Protein AF-A0A1C6CNG0-F1 (afdb_monomer)

Foldseek 3Di:
DDAAAEFAPVVDDLDLVRSLVRLLVRCVVVVNNVLNVVLVVQLVVDDDSVSNVVSSVVRHPYDHPVPPDDDDPPPPDD

Sequence (78 aa):
MPKKPKCPLIGQNGNIFNLMGIASKTLKRNGMSNDAKEMCDRITSSASYDEALSIIDEYVEITSADDEETEDFGMEMM

Nearest PDB structures (foldseek):
  2w4b-assembly1_A  TM=3.723E-01  e=9.694E+00  Human herpesvirus 4 strain B95-8

Radius of gyration: 13.7 Å; Cα contacts (8 Å, |Δi|>4): 83; chains: 1; bounding box: 50×18×30 Å

Secondary structure (DSSP, 8-state):
-PPPPEEEEETS---HHHHHHHHHHHHHHTT-HHHHHHHHHHHHT-SSHHHHHHHHHHHSEEEETT------------

Solvent-accessible surface area (backbone atoms only — not comparable to full-atom values): 4780 Å² total; per-residue (Å²): 127,89,78,55,54,76,29,61,52,46,92,51,71,83,51,64,69,55,46,50,52,51,46,33,49,45,30,44,76,70,71,35,51,66,60,30,47,52,49,51,57,51,43,75,68,44,94,45,71,67,57,31,49,53,55,49,56,74,63,30,36,80,34,40,64,83,63,79,73,86,88,85,83,81,74,85,74,131

pLDDT: mean 87.47, std 17.1, range [42.34, 98.25]

Structure (mmCIF, N/CA/C/O backbone):
data_AF-A0A1C6CNG0-F1
#
_entry.id   AF-A0A1C6CNG0-F1
#
loop_
_atom_site.group_PDB
_atom_site.id
_atom_site.type_symbol
_atom_site.label_atom_id
_atom_site.label_alt_id
_atom_site.label_comp_id
_atom_site.label_asym_id
_atom_site.label_entity_id
_atom_site.label_seq_id
_atom_site.pdbx_PDB_ins_code
_atom_site.Cartn_x
_atom_site.Cartn_y
_atom_site.Cartn_z
_atom_site.occupancy
_atom_site.B_iso_or_equiv
_atom_site.auth_seq_id
_atom_site.auth_comp_id
_atom_site.auth_asym_id
_atom_site.auth_a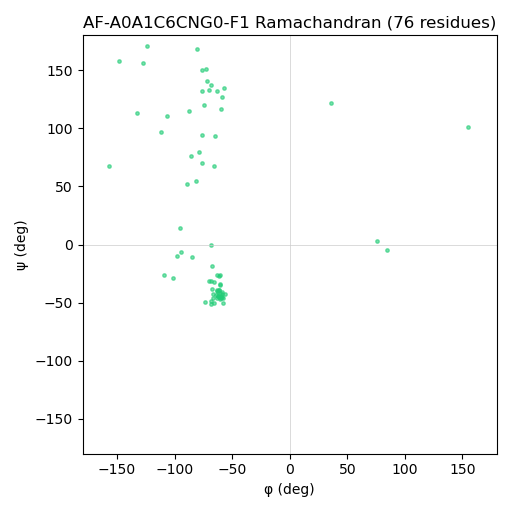tom_id
_atom_site.pdbx_PDB_model_num
ATOM 1 N N . MET A 1 1 ? -5.220 -8.201 17.906 1.00 54.66 1 MET A N 1
ATOM 2 C CA . MET A 1 1 ? -4.326 -7.486 16.970 1.00 54.66 1 MET A CA 1
ATOM 3 C C . MET A 1 1 ? -5.183 -6.516 16.175 1.00 54.66 1 MET A C 1
ATOM 5 O O . MET A 1 1 ? -6.306 -6.906 15.861 1.00 54.66 1 MET A O 1
ATOM 9 N N . PRO A 1 2 ? -4.739 -5.277 15.914 1.00 64.19 2 PRO A N 1
ATOM 10 C CA . PRO A 1 2 ? -5.456 -4.401 14.990 1.00 64.19 2 PRO A CA 1
ATOM 11 C C . PRO A 1 2 ? -5.571 -5.100 13.627 1.00 64.19 2 PRO A C 1
ATOM 13 O O . PRO A 1 2 ? -4.616 -5.733 13.175 1.00 64.19 2 PRO A O 1
ATOM 16 N N . LYS A 1 3 ? -6.762 -5.070 13.022 1.00 85.44 3 LYS A N 1
ATOM 17 C CA . LYS A 1 3 ? -7.005 -5.664 11.700 1.00 85.44 3 LYS A CA 1
ATOM 18 C C . LYS A 1 3 ? -6.427 -4.743 10.628 1.00 85.44 3 LYS A C 1
ATOM 20 O O . LYS A 1 3 ? -6.691 -3.543 10.660 1.00 85.44 3 LYS A O 1
ATOM 25 N N . LYS A 1 4 ? -5.670 -5.306 9.683 1.00 93.81 4 LYS A N 1
ATOM 26 C CA . LYS A 1 4 ? -5.239 -4.586 8.479 1.00 93.81 4 LYS A CA 1
ATOM 27 C C . LYS A 1 4 ? -6.468 -4.315 7.603 1.00 93.81 4 LYS A C 1
ATOM 29 O O . LYS A 1 4 ? -7.310 -5.204 7.477 1.00 93.81 4 LYS A O 1
ATOM 34 N N . PRO A 1 5 ? -6.614 -3.121 7.012 1.00 95.38 5 PRO A N 1
ATOM 35 C CA . PRO A 1 5 ? -7.717 -2.866 6.101 1.00 95.38 5 PRO A CA 1
ATOM 36 C C . PRO A 1 5 ? -7.501 -3.613 4.780 1.00 95.38 5 PRO A C 1
ATOM 38 O O . PRO A 1 5 ? -6.383 -3.657 4.263 1.00 95.38 5 PRO A O 1
ATOM 41 N N . LYS A 1 6 ? -8.585 -4.156 4.217 1.00 95.25 6 LYS A N 1
ATOM 42 C CA . LYS A 1 6 ? -8.577 -4.786 2.891 1.00 95.25 6 LYS A CA 1
ATOM 43 C C . LYS A 1 6 ? -8.227 -3.758 1.815 1.00 95.25 6 LYS A C 1
ATOM 45 O O . LYS A 1 6 ? -8.791 -2.659 1.780 1.00 95.25 6 LYS A O 1
ATOM 50 N N . CYS A 1 7 ? -7.302 -4.108 0.933 1.00 96.06 7 CYS A N 1
ATOM 51 C CA . CYS A 1 7 ? -6.811 -3.245 -0.126 1.00 96.06 7 CYS A CA 1
ATOM 52 C C . CYS A 1 7 ? -6.787 -3.998 -1.465 1.00 96.06 7 CYS A C 1
ATOM 54 O O . CYS A 1 7 ? -5.975 -4.912 -1.633 1.00 96.06 7 CYS A O 1
ATOM 56 N N . PRO A 1 8 ? -7.635 -3.603 -2.434 1.00 94.31 8 PRO A N 1
ATOM 57 C CA . PRO A 1 8 ? -7.724 -4.281 -3.719 1.00 94.31 8 PRO A CA 1
ATOM 58 C C . PRO A 1 8 ? -6.534 -3.902 -4.606 1.00 94.31 8 PRO A C 1
ATOM 60 O O . PRO A 1 8 ? -6.558 -2.875 -5.289 1.00 94.31 8 PRO A O 1
ATOM 63 N N . LEU A 1 9 ? -5.478 -4.717 -4.580 1.00 94.75 9 LEU A N 1
ATOM 64 C CA . LEU A 1 9 ? -4.271 -4.516 -5.392 1.00 94.75 9 LEU A CA 1
ATOM 65 C C . LEU A 1 9 ? -4.130 -5.553 -6.509 1.00 94.75 9 LEU A C 1
ATOM 67 O O . LEU A 1 9 ? -3.526 -5.246 -7.538 1.00 94.75 9 LEU A O 1
ATOM 71 N N . ILE A 1 10 ? -4.697 -6.755 -6.356 1.00 93.44 10 ILE A N 1
ATOM 72 C CA . ILE A 1 10 ? -4.674 -7.763 -7.423 1.00 93.44 10 ILE A CA 1
ATOM 73 C C . ILE A 1 10 ? -5.595 -7.285 -8.557 1.00 93.44 10 ILE A C 1
ATOM 75 O O . ILE A 1 10 ? -6.701 -6.802 -8.317 1.00 93.44 10 ILE A O 1
ATOM 79 N N . GLY A 1 11 ? -5.099 -7.353 -9.796 1.00 90.75 11 GLY A N 1
ATOM 80 C CA . GLY A 1 11 ? -5.782 -6.828 -10.985 1.00 90.75 11 GLY A CA 1
ATOM 81 C C . GLY A 1 11 ? -5.560 -5.331 -11.248 1.00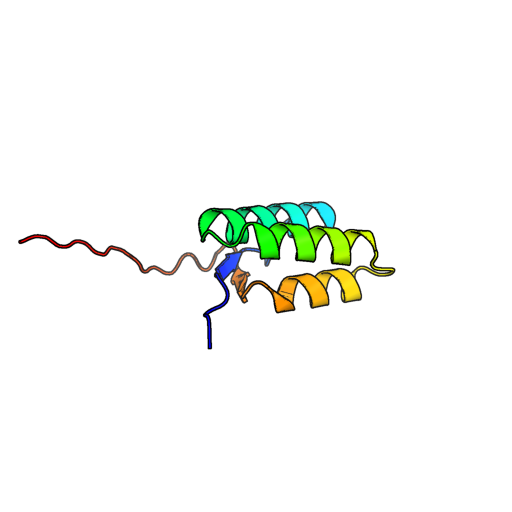 90.75 11 GLY A C 1
ATOM 82 O O . GLY A 1 11 ? -5.975 -4.828 -12.291 1.00 90.75 11 GLY A O 1
ATOM 83 N N . GLN A 1 12 ? -4.871 -4.612 -10.354 1.00 93.12 12 GLN A N 1
ATOM 84 C CA . GLN A 1 12 ? -4.509 -3.208 -10.566 1.00 93.12 12 GLN A CA 1
ATOM 85 C C . GLN A 1 12 ? -3.276 -3.060 -11.464 1.00 93.12 12 GLN A C 1
ATOM 87 O O . GLN A 1 12 ? -2.526 -4.004 -11.716 1.00 93.12 12 GLN A O 1
ATOM 92 N N . ASN A 1 13 ? -3.017 -1.830 -11.916 1.00 92.00 13 ASN A N 1
ATOM 93 C CA . ASN A 1 13 ? -1.746 -1.500 -12.554 1.00 92.00 13 ASN A CA 1
ATOM 94 C C . ASN A 1 13 ? -0.594 -1.762 -11.566 1.00 92.00 13 ASN A C 1
ATOM 96 O O . ASN A 1 13 ? -0.498 -1.094 -10.534 1.00 92.00 13 ASN A O 1
ATOM 100 N N . GLY A 1 14 ? 0.277 -2.711 -11.921 1.00 90.25 14 GLY A N 1
ATOM 101 C CA . GLY A 1 14 ? 1.377 -3.192 -11.087 1.00 90.25 14 GLY A CA 1
ATOM 102 C C . GLY A 1 14 ? 2.507 -2.189 -10.849 1.00 90.25 14 GLY A C 1
ATOM 103 O O . GLY A 1 14 ? 3.454 -2.523 -10.149 1.00 90.25 14 GLY A O 1
ATOM 104 N N . ASN A 1 15 ? 2.449 -0.969 -11.391 1.00 95.50 15 ASN A N 1
ATOM 105 C CA . ASN A 1 15 ? 3.398 0.084 -11.037 1.00 95.50 15 ASN A CA 1
ATOM 106 C C . ASN A 1 15 ? 3.348 0.381 -9.526 1.00 95.50 15 ASN A C 1
ATOM 108 O O . ASN A 1 15 ? 2.289 0.694 -8.984 1.00 95.50 15 ASN A O 1
ATOM 112 N N . ILE A 1 16 ? 4.499 0.351 -8.851 1.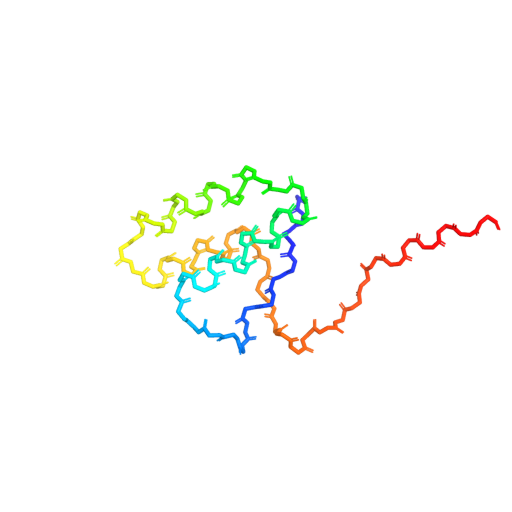00 95.75 16 ILE A N 1
ATOM 113 C CA . ILE A 1 16 ? 4.549 0.476 -7.390 1.00 95.75 16 ILE A CA 1
ATOM 114 C C . ILE A 1 16 ? 3.977 1.793 -6.858 1.00 95.75 16 ILE A C 1
ATOM 116 O O . ILE A 1 16 ? 3.334 1.800 -5.813 1.00 95.75 16 ILE A O 1
ATOM 120 N N . PHE A 1 17 ? 4.126 2.903 -7.586 1.00 95.12 17 PHE A N 1
ATOM 121 C CA . PHE A 1 17 ? 3.562 4.187 -7.171 1.00 95.12 17 PHE A CA 1
ATOM 122 C C . PHE A 1 17 ? 2.036 4.197 -7.282 1.00 95.12 17 PHE A C 1
ATOM 124 O O . PHE A 1 17 ? 1.364 4.834 -6.468 1.00 95.12 17 PHE A O 1
ATOM 131 N N . ASN A 1 18 ? 1.481 3.458 -8.249 1.00 96.31 18 ASN A N 1
ATOM 132 C CA . ASN A 1 18 ? 0.042 3.238 -8.333 1.00 96.31 18 ASN A CA 1
ATOM 133 C C . ASN A 1 18 ? -0.454 2.417 -7.131 1.00 96.31 18 ASN A C 1
ATOM 135 O O . ASN A 1 18 ? -1.375 2.853 -6.440 1.00 96.31 18 ASN A O 1
ATOM 139 N N . LEU A 1 19 ? 0.199 1.288 -6.832 1.00 97.00 19 LEU A N 1
ATOM 140 C CA . LEU A 1 19 ? -0.158 0.422 -5.699 1.00 97.00 19 LEU A CA 1
ATOM 141 C C . LEU A 1 19 ? -0.030 1.153 -4.353 1.00 97.00 19 LEU A C 1
ATOM 143 O O . LEU A 1 19 ? -0.962 1.139 -3.550 1.00 97.00 19 LEU A O 1
ATOM 147 N N . MET A 1 20 ? 1.065 1.891 -4.153 1.00 97.44 20 MET A N 1
ATOM 148 C CA . MET A 1 20 ? 1.273 2.772 -3.000 1.00 97.44 20 MET A CA 1
ATOM 149 C C . MET A 1 20 ? 0.145 3.803 -2.869 1.00 97.44 20 MET A C 1
ATOM 151 O O . MET A 1 20 ? -0.355 4.049 -1.771 1.00 97.44 20 MET A O 1
ATOM 155 N N . GLY A 1 21 ? -0.289 4.404 -3.981 1.00 97.25 21 GLY A N 1
ATOM 156 C CA . GLY A 1 21 ? -1.393 5.361 -3.993 1.00 97.25 21 GLY A CA 1
ATOM 157 C C . GLY A 1 21 ? -2.726 4.746 -3.556 1.00 97.25 21 GLY A C 1
ATOM 158 O O . GLY A 1 21 ? -3.481 5.389 -2.820 1.00 97.25 21 GLY A O 1
ATOM 159 N N . ILE A 1 22 ? -3.012 3.512 -3.976 1.00 97.38 22 ILE A N 1
ATOM 160 C CA . ILE A 1 22 ? -4.218 2.771 -3.581 1.00 97.38 22 ILE A CA 1
ATOM 161 C C . ILE A 1 22 ? -4.148 2.405 -2.092 1.00 97.38 22 ILE A C 1
ATOM 163 O O . ILE A 1 22 ? -5.052 2.776 -1.341 1.00 97.38 22 ILE A O 1
ATOM 167 N N . ALA A 1 23 ? -3.046 1.804 -1.638 1.00 97.56 23 ALA A N 1
ATOM 168 C CA . ALA A 1 23 ? -2.841 1.440 -0.235 1.00 97.56 23 ALA A CA 1
ATOM 169 C C . ALA A 1 23 ? -2.903 2.659 0.703 1.00 97.56 23 ALA A C 1
ATOM 171 O O . ALA A 1 23 ? -3.598 2.632 1.721 1.00 97.56 23 ALA A O 1
ATOM 172 N N . SER A 1 24 ? -2.284 3.785 0.323 1.00 98.00 24 SER A N 1
ATOM 173 C CA . SER A 1 24 ? -2.330 5.031 1.102 1.00 98.00 24 SER A CA 1
ATOM 174 C C . SER A 1 24 ? -3.761 5.559 1.243 1.00 98.00 24 SER A C 1
ATOM 176 O O . SER A 1 24 ? -4.153 6.025 2.315 1.00 98.00 24 SER A O 1
ATOM 178 N N . LYS A 1 25 ? -4.575 5.468 0.181 1.00 97.81 25 LYS A N 1
ATOM 179 C CA . LYS A 1 25 ? -5.999 5.837 0.233 1.00 97.81 25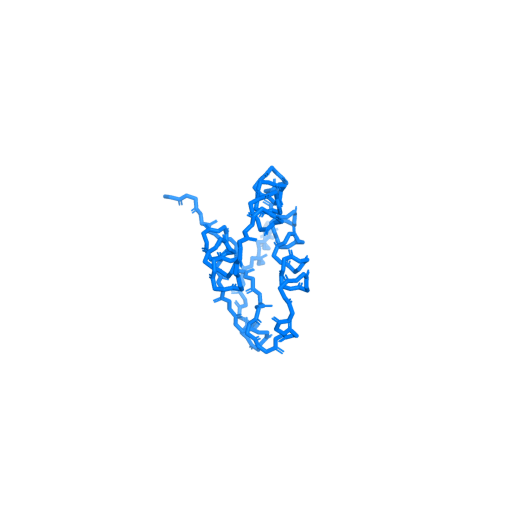 L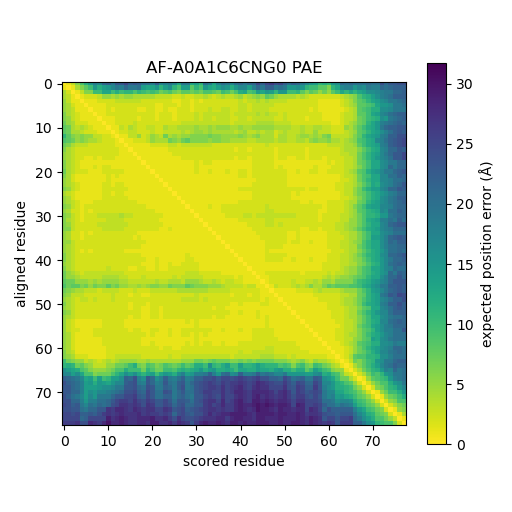YS A CA 1
ATOM 180 C C . LYS A 1 25 ? -6.793 4.887 1.131 1.00 97.81 25 LYS A C 1
ATOM 182 O O . LYS A 1 25 ? -7.611 5.375 1.909 1.00 97.81 25 LYS A O 1
ATOM 187 N N . THR A 1 26 ? -6.552 3.578 1.052 1.00 97.25 26 THR A N 1
ATOM 188 C CA . THR A 1 26 ? -7.190 2.578 1.924 1.00 97.25 26 THR A CA 1
ATOM 189 C C . THR A 1 26 ? -6.908 2.870 3.396 1.00 97.25 26 THR A C 1
ATOM 191 O O . THR A 1 26 ? -7.846 2.980 4.183 1.00 97.25 26 THR A O 1
ATOM 194 N N . LEU A 1 27 ? -5.645 3.090 3.764 1.00 97.12 27 LEU A N 1
ATOM 195 C CA . LEU A 1 27 ? -5.253 3.411 5.140 1.00 97.12 27 LEU A CA 1
ATOM 196 C C . LEU A 1 27 ? -5.912 4.708 5.631 1.00 97.12 27 LEU A C 1
ATOM 198 O O . LEU A 1 27 ? -6.530 4.732 6.695 1.00 97.12 27 LEU A O 1
ATOM 202 N N . LYS A 1 28 ? -5.880 5.776 4.823 1.00 96.75 28 LYS A N 1
ATOM 203 C CA . LYS A 1 28 ? -6.504 7.065 5.176 1.00 96.75 28 LYS A CA 1
ATOM 204 C C . LYS A 1 28 ? -8.017 6.959 5.381 1.00 96.75 28 LYS A C 1
ATOM 206 O O . LYS A 1 28 ? -8.535 7.575 6.308 1.00 96.75 28 LYS A O 1
ATOM 211 N N . ARG A 1 29 ? -8.720 6.165 4.563 1.00 96.25 29 ARG A N 1
ATOM 212 C CA . ARG A 1 29 ? -10.167 5.906 4.720 1.00 96.25 29 ARG A CA 1
ATOM 213 C C . ARG A 1 29 ? -10.505 5.188 6.028 1.00 96.25 29 ARG A C 1
ATOM 215 O O . ARG A 1 29 ? -11.598 5.379 6.539 1.00 96.25 29 ARG A O 1
ATOM 222 N N . ASN A 1 30 ? -9.560 4.429 6.578 1.00 95.31 30 ASN A N 1
ATOM 223 C CA . ASN A 1 30 ? -9.691 3.724 7.854 1.00 95.31 30 ASN A CA 1
ATOM 224 C C . ASN A 1 30 ? -9.111 4.518 9.043 1.00 95.31 30 ASN A C 1
ATOM 226 O O . ASN A 1 30 ? -8.872 3.961 10.108 1.00 95.31 30 ASN A O 1
ATOM 230 N N . GLY A 1 31 ? -8.833 5.818 8.876 1.00 96.06 31 GLY A N 1
ATOM 231 C CA . GLY A 1 31 ? -8.265 6.662 9.936 1.00 96.06 31 GLY A CA 1
ATOM 232 C C . GLY A 1 31 ? -6.769 6.441 10.204 1.00 96.06 31 GLY A C 1
ATOM 233 O O . GLY A 1 31 ? -6.191 7.115 11.053 1.00 96.06 31 GLY A O 1
ATOM 234 N N . MET A 1 32 ? -6.101 5.572 9.442 1.00 97.06 32 MET A N 1
ATOM 235 C CA . MET A 1 32 ? -4.696 5.183 9.621 1.00 97.06 32 MET A CA 1
ATOM 236 C C . MET A 1 32 ? -3.752 6.121 8.847 1.00 97.06 32 MET A C 1
ATOM 238 O O . MET A 1 32 ? -2.929 5.701 8.036 1.00 97.06 32 MET A O 1
ATOM 242 N N . SER A 1 33 ? -3.8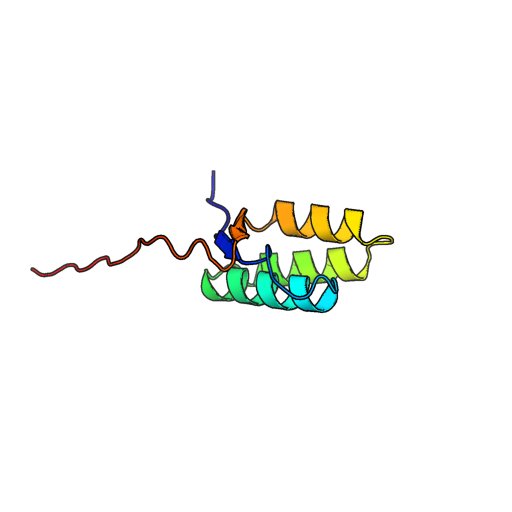97 7.436 9.044 1.00 96.88 33 SER A N 1
ATOM 243 C CA . SER A 1 33 ? -3.136 8.440 8.275 1.00 96.88 33 SER A CA 1
ATOM 244 C C . SER A 1 33 ? -1.636 8.443 8.584 1.00 96.88 33 SER A C 1
ATOM 246 O O . SER A 1 33 ? -0.840 8.747 7.695 1.00 96.88 33 SER A O 1
ATOM 248 N N . ASN A 1 34 ? -1.251 8.102 9.819 1.00 97.75 34 ASN A N 1
ATOM 249 C CA . ASN A 1 34 ? 0.155 7.987 10.218 1.00 97.75 34 ASN A CA 1
ATOM 250 C C . ASN A 1 34 ? 0.816 6.792 9.523 1.00 97.75 34 ASN A C 1
ATOM 252 O O . ASN A 1 34 ? 1.834 6.969 8.864 1.00 97.75 34 ASN A O 1
ATOM 256 N N . ASP A 1 35 ? 0.169 5.629 9.564 1.00 97.69 35 ASP A N 1
ATOM 257 C CA . ASP A 1 35 ? 0.608 4.409 8.883 1.00 97.69 35 ASP A CA 1
ATOM 258 C C . ASP A 1 35 ? 0.725 4.633 7.371 1.00 97.69 35 ASP A C 1
ATOM 260 O O . ASP A 1 35 ? 1.708 4.246 6.747 1.00 97.69 35 ASP A O 1
ATOM 264 N N . ALA A 1 36 ? -0.232 5.356 6.778 1.00 97.88 36 ALA A N 1
ATOM 265 C CA . ALA A 1 36 ? -0.172 5.731 5.368 1.00 97.88 36 ALA A CA 1
ATOM 266 C C . ALA A 1 36 ? 1.052 6.595 5.033 1.00 97.88 36 ALA A C 1
ATOM 268 O O . ALA A 1 36 ? 1.570 6.500 3.921 1.00 97.88 36 ALA A O 1
ATOM 269 N N . LYS A 1 37 ? 1.482 7.467 5.952 1.00 98.06 37 LYS A N 1
ATOM 270 C CA . LYS A 1 37 ? 2.676 8.299 5.776 1.00 98.06 37 LYS A CA 1
ATOM 271 C C . LYS A 1 37 ? 3.942 7.456 5.915 1.00 98.06 37 LYS A C 1
ATOM 273 O O . LYS A 1 37 ? 4.781 7.495 5.023 1.00 98.06 37 LYS A O 1
ATOM 278 N N . GLU A 1 38 ? 4.037 6.668 6.980 1.00 98.25 38 GLU A N 1
ATOM 279 C CA . GLU A 1 38 ? 5.182 5.794 7.245 1.00 98.25 38 GLU A CA 1
ATOM 280 C C . GLU A 1 38 ? 5.410 4.790 6.107 1.00 98.25 38 GLU A C 1
ATOM 282 O O . GLU A 1 38 ? 6.528 4.655 5.614 1.00 98.25 38 GLU A O 1
ATOM 287 N N . MET A 1 39 ? 4.341 4.152 5.621 1.00 98.12 39 MET A N 1
ATOM 288 C CA . MET A 1 39 ? 4.389 3.243 4.478 1.00 98.12 39 MET A CA 1
ATOM 289 C C . MET A 1 39 ? 4.946 3.939 3.227 1.00 98.12 39 MET A C 1
ATOM 291 O O . MET A 1 39 ? 5.823 3.393 2.560 1.00 98.12 39 MET A O 1
ATOM 295 N N . CYS A 1 40 ? 4.478 5.153 2.910 1.00 97.75 40 CYS A N 1
ATOM 296 C CA . CYS A 1 40 ? 5.003 5.925 1.779 1.00 97.75 40 CYS A CA 1
ATOM 297 C C . CYS A 1 40 ? 6.492 6.267 1.955 1.00 97.75 40 CYS A C 1
ATOM 299 O O . CYS A 1 40 ? 7.272 6.117 1.012 1.00 97.75 40 CYS A O 1
ATOM 301 N N . ASP A 1 41 ? 6.901 6.694 3.150 1.00 98.12 41 ASP A N 1
ATOM 302 C CA . ASP A 1 41 ? 8.295 7.041 3.448 1.00 98.12 41 ASP A CA 1
ATOM 303 C C . ASP A 1 41 ? 9.214 5.808 3.293 1.00 98.12 41 ASP A C 1
ATOM 305 O O . ASP A 1 41 ? 10.283 5.888 2.680 1.00 98.12 41 ASP A O 1
ATOM 309 N N . ARG A 1 42 ? 8.759 4.632 3.748 1.00 98.06 42 ARG A N 1
ATOM 310 C CA . ARG A 1 42 ? 9.471 3.354 3.579 1.00 98.06 42 ARG A CA 1
ATOM 311 C C . ARG A 1 42 ? 9.552 2.916 2.116 1.00 98.06 42 ARG A C 1
ATOM 313 O O . ARG A 1 42 ? 10.635 2.564 1.660 1.00 98.06 42 ARG A O 1
ATOM 320 N N . ILE A 1 43 ? 8.452 2.978 1.360 1.00 97.31 43 ILE A N 1
ATOM 321 C CA . ILE A 1 43 ? 8.430 2.600 -0.067 1.00 97.31 43 ILE A CA 1
ATOM 322 C C . ILE A 1 43 ? 9.347 3.508 -0.888 1.00 97.31 43 ILE A C 1
ATOM 324 O O . ILE A 1 43 ? 10.112 3.022 -1.716 1.00 97.31 43 ILE A O 1
ATOM 328 N N . THR A 1 44 ? 9.315 4.821 -0.656 1.00 94.62 44 THR A N 1
ATOM 329 C CA . THR A 1 44 ? 10.183 5.765 -1.386 1.00 94.62 44 THR A CA 1
ATOM 330 C C . THR A 1 44 ? 11.668 5.604 -1.057 1.00 94.62 44 THR A C 1
ATOM 332 O O . THR A 1 44 ? 12.509 6.025 -1.848 1.00 94.62 44 THR A O 1
ATOM 335 N N . SER A 1 45 ? 11.981 4.959 0.069 1.00 96.06 45 SER A N 1
ATOM 336 C CA . SER A 1 45 ? 13.343 4.596 0.475 1.00 96.06 45 SER A CA 1
ATOM 337 C C . SER A 1 45 ? 13.747 3.170 0.068 1.00 96.06 45 SER A C 1
ATOM 339 O O . SER A 1 45 ? 14.902 2.798 0.267 1.00 96.06 45 SER A O 1
ATOM 341 N N . SER A 1 46 ? 12.824 2.370 -0.479 1.00 94.31 46 SER A N 1
ATOM 342 C CA . SER A 1 46 ? 13.089 0.989 -0.899 1.00 94.31 46 SER A CA 1
ATOM 343 C C . SER A 1 46 ? 13.937 0.928 -2.174 1.00 94.31 46 SER A C 1
ATOM 345 O O . SER A 1 46 ? 13.890 1.821 -3.025 1.00 94.31 46 SER A O 1
ATOM 347 N N . ALA A 1 47 ? 14.714 -0.143 -2.318 1.00 92.62 47 ALA A N 1
ATOM 348 C CA . ALA A 1 47 ? 15.624 -0.341 -3.444 1.00 92.62 47 ALA A CA 1
ATOM 349 C C . ALA A 1 47 ? 15.040 -1.245 -4.542 1.00 92.62 47 ALA A C 1
ATOM 351 O O . ALA A 1 47 ? 15.635 -1.374 -5.615 1.00 92.62 47 ALA A O 1
ATOM 352 N N . SER A 1 48 ? 13.900 -1.896 -4.288 1.00 96.12 48 SER A N 1
ATOM 353 C CA . SER A 1 48 ? 13.310 -2.856 -5.219 1.00 96.12 48 SER 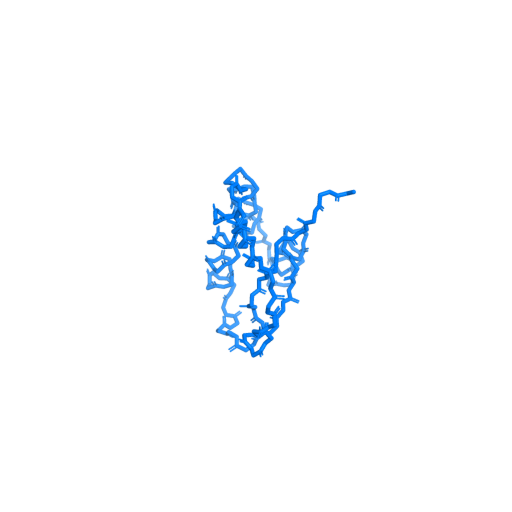A CA 1
ATOM 354 C C . SER A 1 48 ? 11.787 -2.892 -5.167 1.00 96.12 48 SER A C 1
ATOM 356 O O . SER A 1 48 ? 11.154 -2.530 -4.178 1.00 96.12 48 SER A O 1
ATOM 358 N N . TYR A 1 49 ? 11.202 -3.378 -6.260 1.00 95.56 49 TYR A N 1
ATOM 359 C CA . TYR A 1 49 ? 9.766 -3.598 -6.365 1.00 95.56 49 TYR A CA 1
ATOM 360 C C . TYR A 1 49 ? 9.245 -4.587 -5.311 1.00 95.56 49 TYR A C 1
ATOM 362 O O . TYR A 1 49 ? 8.235 -4.315 -4.669 1.00 95.56 49 TYR A O 1
ATOM 370 N N . ASP A 1 50 ? 9.958 -5.696 -5.099 1.00 96.19 50 ASP A N 1
ATOM 371 C CA . ASP A 1 50 ? 9.560 -6.746 -4.154 1.00 96.19 50 ASP A CA 1
ATOM 372 C C . ASP A 1 50 ? 9.619 -6.265 -2.700 1.00 96.19 50 ASP A C 1
ATOM 374 O O . ASP A 1 50 ? 8.738 -6.574 -1.896 1.00 96.19 50 ASP A O 1
ATOM 378 N N . GLU A 1 51 ? 10.627 -5.456 -2.361 1.00 97.19 51 GLU A N 1
ATOM 379 C CA . GLU A 1 51 ? 10.715 -4.801 -1.053 1.00 97.19 51 GLU A CA 1
ATOM 380 C C . GLU A 1 51 ? 9.542 -3.841 -0.846 1.00 97.19 51 GLU A C 1
ATOM 382 O O . GLU A 1 51 ? 8.883 -3.880 0.190 1.00 97.19 51 GLU A O 1
ATOM 387 N N . ALA A 1 52 ? 9.224 -3.024 -1.850 1.00 97.62 52 ALA A N 1
ATOM 388 C CA . ALA A 1 52 ? 8.094 -2.112 -1.778 1.00 97.62 52 ALA A CA 1
ATOM 389 C C . ALA A 1 52 ? 6.746 -2.844 -1.649 1.00 97.62 52 ALA A C 1
ATOM 391 O O . ALA A 1 52 ? 5.887 -2.407 -0.884 1.00 97.62 52 ALA A O 1
ATOM 392 N N . LEU A 1 53 ? 6.560 -3.970 -2.347 1.00 96.38 53 LEU A N 1
ATOM 393 C CA . LEU A 1 53 ? 5.385 -4.829 -2.179 1.00 96.38 53 LEU A CA 1
ATOM 394 C C . LEU A 1 53 ? 5.312 -5.439 -0.778 1.00 96.38 53 LEU A C 1
ATOM 396 O O . LEU A 1 53 ? 4.241 -5.433 -0.173 1.00 96.38 53 LEU A O 1
ATOM 400 N N . SER A 1 54 ? 6.442 -5.914 -0.250 1.00 97.25 54 SER A N 1
ATOM 401 C CA . SER A 1 54 ? 6.521 -6.456 1.112 1.00 97.25 54 SER A CA 1
ATOM 402 C C . SER A 1 54 ? 6.134 -5.397 2.145 1.00 97.25 54 SER A C 1
ATOM 404 O O . SER A 1 54 ? 5.358 -5.677 3.053 1.00 97.25 54 SER A O 1
ATOM 406 N N . ILE A 1 55 ? 6.591 -4.151 1.958 1.00 98.06 55 ILE A N 1
ATOM 407 C CA . ILE A 1 55 ? 6.196 -3.021 2.805 1.00 98.06 55 ILE A CA 1
ATOM 408 C C . ILE A 1 55 ? 4.683 -2.794 2.732 1.00 98.06 55 ILE A C 1
ATOM 410 O O . ILE A 1 55 ? 4.064 -2.606 3.770 1.00 98.06 55 ILE A O 1
ATOM 414 N N . ILE A 1 56 ? 4.062 -2.818 1.548 1.00 97.56 56 ILE A N 1
ATOM 415 C CA . ILE A 1 56 ? 2.603 -2.652 1.426 1.00 97.56 56 ILE A CA 1
ATOM 416 C C . ILE A 1 56 ? 1.859 -3.749 2.206 1.00 97.56 56 ILE A C 1
ATOM 418 O O . ILE A 1 56 ? 0.949 -3.430 2.975 1.00 97.56 56 ILE A O 1
ATOM 422 N N . ASP A 1 57 ? 2.271 -5.012 2.061 1.00 96.44 57 ASP A N 1
ATOM 423 C CA . ASP A 1 57 ? 1.660 -6.159 2.751 1.00 96.44 57 ASP A CA 1
ATOM 424 C C . ASP A 1 57 ? 1.751 -6.052 4.284 1.00 96.44 57 ASP A C 1
ATOM 426 O O . ASP A 1 57 ? 0.889 -6.550 5.008 1.00 96.44 57 ASP A O 1
ATOM 430 N N . GLU A 1 58 ? 2.738 -5.335 4.827 1.00 97.44 58 GLU A N 1
ATOM 431 C CA . GLU A 1 58 ? 2.817 -5.075 6.268 1.00 97.44 58 GLU A CA 1
ATOM 432 C C . GLU A 1 58 ? 1.661 -4.201 6.790 1.00 97.44 58 GLU A C 1
ATOM 434 O O . GLU A 1 58 ? 1.217 -4.425 7.919 1.00 97.44 58 GLU A O 1
ATOM 439 N N . TYR A 1 59 ? 1.131 -3.266 5.991 1.00 97.19 59 TYR A N 1
ATOM 440 C CA . TYR A 1 59 ? 0.111 -2.301 6.437 1.00 97.19 59 TYR A CA 1
ATOM 441 C C . TYR A 1 59 ? -1.317 -2.652 6.015 1.00 97.19 59 TYR A C 1
ATOM 443 O O . TYR A 1 59 ? -2.263 -2.270 6.706 1.00 97.19 59 TYR A O 1
ATOM 451 N N . VAL A 1 60 ? -1.502 -3.355 4.897 1.00 96.69 60 VAL A N 1
ATOM 452 C CA . VAL A 1 60 ? -2.831 -3.676 4.354 1.00 96.69 60 VAL A CA 1
ATOM 453 C C . VAL A 1 60 ? -2.982 -5.169 4.082 1.00 96.69 60 VAL A C 1
ATOM 455 O O . VAL A 1 60 ? -2.001 -5.878 3.906 1.00 96.69 60 VAL A O 1
ATOM 458 N N . GLU A 1 61 ? -4.220 -5.653 4.057 1.00 95.81 61 GLU A N 1
ATOM 459 C CA . GLU A 1 61 ? -4.531 -6.999 3.573 1.00 95.81 61 GLU A CA 1
ATOM 460 C C . GLU A 1 61 ? -4.750 -6.926 2.060 1.00 95.81 61 GLU A C 1
ATOM 462 O O . GLU A 1 61 ? -5.677 -6.256 1.601 1.00 95.81 61 GLU A O 1
ATOM 467 N N . ILE A 1 62 ? -3.879 -7.563 1.278 1.00 94.31 62 ILE A N 1
ATOM 468 C CA . ILE A 1 62 ? -3.948 -7.527 -0.185 1.00 94.31 62 ILE A CA 1
ATOM 469 C C . ILE A 1 62 ? -5.095 -8.418 -0.674 1.00 94.31 62 ILE A C 1
ATOM 471 O O . ILE A 1 62 ? -5.087 -9.626 -0.451 1.00 94.31 62 ILE A O 1
ATOM 475 N N . THR A 1 63 ? -6.056 -7.824 -1.382 1.00 94.62 63 THR A N 1
ATOM 476 C CA . THR A 1 63 ? -7.209 -8.523 -1.974 1.00 94.62 63 THR A CA 1
ATOM 477 C C . THR A 1 63 ? -7.299 -8.274 -3.481 1.00 94.62 63 THR A C 1
ATOM 479 O O . THR A 1 63 ? -6.573 -7.435 -4.039 1.00 94.62 63 THR A O 1
ATOM 482 N N . SER A 1 64 ? -8.189 -8.997 -4.162 1.00 89.75 64 SER A N 1
ATOM 483 C CA . SER A 1 64 ? -8.562 -8.695 -5.544 1.00 89.75 64 SER A CA 1
ATOM 484 C C . SER A 1 64 ? -9.495 -7.502 -5.642 1.00 89.75 64 SER A C 1
ATOM 486 O O . SER A 1 64 ? -10.275 -7.224 -4.734 1.00 89.75 64 SER A O 1
ATOM 488 N N . ALA A 1 65 ? -9.410 -6.785 -6.765 1.00 74.75 65 ALA A N 1
ATOM 489 C CA . ALA A 1 65 ? -10.429 -5.813 -7.153 1.00 74.75 65 ALA A CA 1
ATOM 490 C C . ALA A 1 65 ? -11.800 -6.473 -7.358 1.00 74.75 65 ALA A C 1
ATOM 492 O O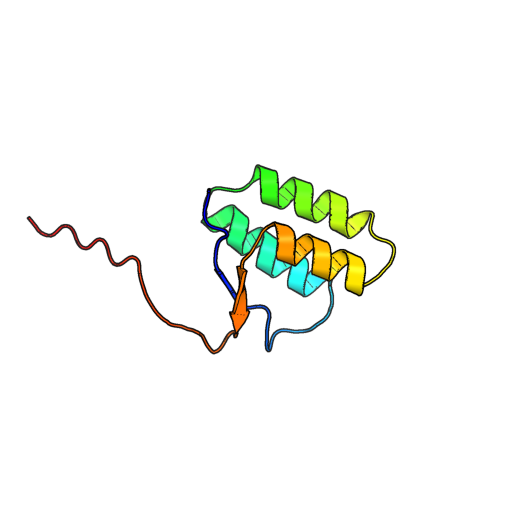 . ALA A 1 65 ? -12.817 -5.820 -7.160 1.00 74.75 65 ALA A O 1
ATOM 493 N N . ASP A 1 66 ? -11.802 -7.760 -7.706 1.00 71.44 66 ASP A N 1
ATOM 494 C CA . ASP A 1 66 ? -13.016 -8.556 -7.886 1.00 71.44 66 ASP A CA 1
ATOM 495 C C . ASP A 1 66 ? -13.543 -9.142 -6.562 1.00 71.44 66 ASP A C 1
ATOM 497 O O . ASP A 1 66 ? -14.677 -9.614 -6.514 1.00 71.44 66 ASP A O 1
ATOM 501 N N . ASP A 1 67 ? -12.760 -9.070 -5.475 1.00 59.75 67 ASP A N 1
ATOM 502 C CA . ASP A 1 67 ? -13.184 -9.470 -4.127 1.00 59.75 67 ASP A CA 1
ATOM 503 C C . ASP A 1 67 ? -13.996 -8.334 -3.470 1.00 59.75 67 ASP A C 1
ATOM 505 O O . ASP A 1 67 ? -13.679 -7.851 -2.379 1.00 59.75 67 ASP A O 1
ATOM 509 N N . GLU A 1 68 ? -15.054 -7.864 -4.135 1.00 53.62 68 GLU A N 1
ATOM 510 C CA . GLU A 1 68 ? -16.095 -7.065 -3.483 1.00 53.62 68 GLU A CA 1
ATOM 511 C C . GLU A 1 68 ? -17.006 -7.989 -2.652 1.00 53.62 68 GLU A C 1
ATOM 513 O O . GLU A 1 68 ? -18.170 -8.203 -2.974 1.00 53.62 68 GLU A O 1
ATOM 518 N N . GLU A 1 69 ? -16.490 -8.530 -1.545 1.00 54.50 69 GLU A N 1
ATOM 519 C CA . GLU A 1 69 ? -17.324 -9.129 -0.493 1.00 54.50 69 GLU A CA 1
ATOM 520 C C . GLU A 1 69 ? -17.270 -8.276 0.783 1.00 54.50 69 GLU A C 1
ATOM 522 O O . GLU A 1 69 ? -16.321 -8.315 1.577 1.00 54.50 69 GLU A O 1
ATOM 527 N N . THR A 1 70 ? -18.308 -7.431 0.871 1.00 56.91 70 THR A N 1
ATOM 528 C CA . THR A 1 70 ? -19.198 -7.183 2.022 1.00 56.91 70 THR A CA 1
ATOM 529 C C . THR A 1 70 ? -18.585 -7.223 3.428 1.00 56.91 70 THR A C 1
ATOM 531 O O . THR A 1 70 ? -18.079 -8.248 3.867 1.00 56.91 70 THR A O 1
ATOM 534 N N . GLU A 1 71 ? -18.714 -6.109 4.161 1.00 50.12 71 GLU A N 1
ATOM 535 C CA . GLU A 1 71 ? -19.412 -5.994 5.463 1.00 50.12 71 GLU A CA 1
ATOM 536 C C . GLU A 1 71 ? -18.869 -4.817 6.299 1.00 50.12 71 GLU A C 1
ATOM 538 O O . GLU A 1 71 ? -17.830 -4.918 6.943 1.00 50.12 71 GLU A O 1
ATOM 543 N N . ASP A 1 72 ? -19.611 -3.703 6.292 1.00 47.88 72 ASP A N 1
ATOM 544 C CA . ASP A 1 72 ? -20.006 -2.981 7.514 1.00 47.88 72 ASP A CA 1
ATOM 545 C C . ASP A 1 72 ? -21.262 -2.145 7.203 1.00 47.88 72 ASP A C 1
ATOM 547 O O . ASP A 1 72 ? -21.239 -0.919 7.113 1.00 47.88 72 ASP A O 1
ATOM 551 N N . PHE A 1 73 ? -22.384 -2.826 6.948 1.00 42.34 73 PHE A N 1
ATOM 552 C CA . PHE A 1 73 ? -23.700 -2.211 7.124 1.00 42.34 73 PHE A CA 1
ATOM 553 C C . PHE A 1 73 ? -24.079 -2.390 8.597 1.00 42.34 73 PHE A C 1
ATOM 555 O O . PHE A 1 73 ? -24.907 -3.226 8.952 1.00 42.34 73 PHE A O 1
ATOM 562 N N . GLY A 1 74 ? -23.465 -1.585 9.465 1.00 50.97 74 GLY A N 1
ATOM 563 C CA . GLY A 1 74 ? -23.995 -1.282 10.791 1.00 50.97 74 GLY A CA 1
ATOM 564 C C . GLY A 1 74 ? -25.292 -0.483 10.655 1.00 50.97 74 GLY A C 1
ATOM 565 O O . GLY A 1 74 ? -25.338 0.707 10.953 1.00 50.97 74 GLY A O 1
ATOM 566 N N . MET A 1 75 ? -26.348 -1.118 10.141 1.00 47.03 75 MET A N 1
ATOM 567 C CA . MET A 1 75 ? -27.703 -0.581 10.167 1.00 47.03 75 MET A CA 1
ATOM 568 C C . MET A 1 75 ? -28.254 -0.819 11.575 1.00 47.03 75 MET A C 1
ATOM 570 O O . MET A 1 75 ? -28.988 -1.769 11.834 1.00 47.03 75 MET A O 1
ATOM 574 N N . GLU A 1 76 ? -27.851 0.043 12.508 1.00 56.19 76 GLU A N 1
ATOM 575 C CA . GLU A 1 76 ? -28.611 0.276 13.730 1.00 56.19 76 GLU A CA 1
ATOM 576 C C . GLU A 1 76 ? -29.945 0.913 13.310 1.00 56.19 76 GLU A C 1
ATOM 578 O O . GLU A 1 76 ? -30.047 2.118 13.086 1.00 56.19 76 GLU A O 1
ATOM 583 N N . MET A 1 77 ? -30.962 0.077 13.115 1.00 45.06 77 MET A N 1
ATOM 584 C CA . MET A 1 77 ? -32.355 0.503 13.08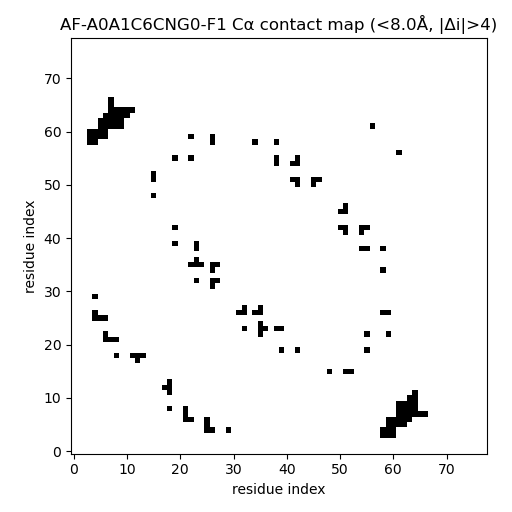9 1.00 45.06 77 MET A CA 1
ATOM 585 C C . MET A 1 77 ? -32.978 0.026 14.400 1.00 45.06 77 MET A C 1
ATOM 587 O O . MET A 1 77 ? -33.088 -1.174 14.645 1.00 45.06 77 MET A O 1
ATOM 591 N N . MET A 1 78 ? -33.268 1.026 15.230 1.00 50.25 78 MET A N 1
ATOM 592 C CA . MET A 1 78 ? -33.984 1.017 16.508 1.00 50.25 78 MET A CA 1
ATOM 593 C C . MET A 1 78 ? -35.211 0.097 16.546 1.00 50.25 78 MET A C 1
ATOM 595 O O . MET A 1 78 ? -35.931 0.032 15.522 1.00 50.25 78 MET A O 1
#

Mean predicted aligned error: 7.14 Å